Protein AF-A0A953LMS1-F1 (afdb_monomer_lite)

Structure (mmCIF, N/CA/C/O backbone):
data_AF-A0A953LMS1-F1
#
_entry.id   AF-A0A953LMS1-F1
#
loop_
_atom_site.group_PDB
_atom_site.id
_atom_site.type_symbol
_atom_site.label_atom_id
_atom_site.label_alt_id
_atom_site.label_comp_id
_atom_site.label_asym_id
_atom_site.label_entity_id
_atom_site.label_seq_id
_atom_site.pdbx_PDB_ins_code
_atom_site.Cartn_x
_atom_site.Cartn_y
_atom_site.Cartn_z
_atom_site.occupancy
_atom_site.B_iso_or_equiv
_atom_site.auth_seq_id
_atom_site.auth_comp_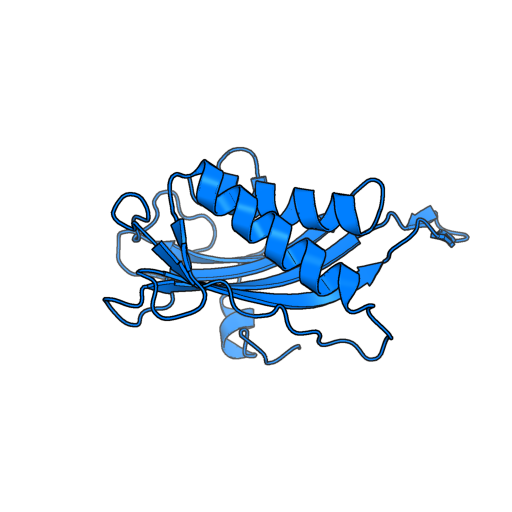id
_atom_site.auth_asym_id
_atom_site.auth_atom_id
_atom_site.pdbx_PDB_model_num
ATOM 1 N N . VAL A 1 1 ? 11.467 -15.096 -1.287 1.00 46.62 1 VAL A N 1
ATOM 2 C CA . VAL A 1 1 ? 10.717 -14.417 -0.213 1.00 46.62 1 VAL A CA 1
ATOM 3 C C . VAL A 1 1 ? 11.455 -13.151 0.186 1.00 46.62 1 VAL A C 1
ATOM 5 O O . VAL A 1 1 ? 12.617 -13.226 0.581 1.00 46.62 1 VAL A O 1
ATOM 8 N N . VAL A 1 2 ? 10.820 -12.003 -0.038 1.00 51.72 2 VAL A N 1
ATOM 9 C CA . VAL A 1 2 ? 11.337 -10.661 0.261 1.00 51.72 2 VAL A CA 1
ATOM 10 C C . VAL A 1 2 ? 10.950 -10.321 1.696 1.00 51.72 2 VAL A C 1
ATOM 12 O O . VAL A 1 2 ? 9.773 -10.344 2.010 1.00 51.72 2 VAL A O 1
ATOM 15 N N . LYS A 1 3 ? 11.929 -10.061 2.572 1.00 54.28 3 LYS A N 1
ATOM 16 C CA . LYS A 1 3 ? 11.720 -9.849 4.019 1.00 54.28 3 LYS A CA 1
ATOM 17 C C . LYS A 1 3 ? 11.787 -8.369 4.399 1.00 54.28 3 LYS A C 1
ATOM 19 O O . LYS A 1 3 ? 12.619 -7.996 5.225 1.00 54.28 3 LYS A O 1
ATOM 24 N N . VAL A 1 4 ? 11.001 -7.508 3.744 1.00 67.38 4 VAL A N 1
ATOM 25 C CA . VAL A 1 4 ? 10.946 -6.082 4.132 1.00 67.38 4 VAL A CA 1
ATOM 26 C C . VAL A 1 4 ? 9.754 -5.800 5.036 1.00 67.38 4 VAL A C 1
ATOM 28 O O . VAL A 1 4 ? 9.951 -5.320 6.152 1.00 67.38 4 VAL A O 1
ATOM 31 N N . PHE A 1 5 ? 8.544 -6.150 4.597 1.00 70.69 5 PHE A N 1
ATOM 32 C CA . PHE A 1 5 ? 7.369 -6.176 5.473 1.00 70.69 5 PHE A CA 1
ATOM 33 C C . PHE A 1 5 ? 6.894 -7.596 5.721 1.00 70.69 5 PHE A C 1
ATOM 35 O O . PHE A 1 5 ? 6.659 -7.950 6.871 1.00 70.69 5 PHE A O 1
ATOM 42 N N . LEU A 1 6 ? 6.791 -8.391 4.656 1.00 74.75 6 LEU A N 1
ATOM 43 C CA . LEU A 1 6 ? 6.300 -9.756 4.729 1.00 74.75 6 LEU A CA 1
ATOM 44 C C . LEU A 1 6 ? 7.424 -10.705 5.154 1.00 74.75 6 LEU A C 1
ATOM 46 O O . LEU A 1 6 ? 8.432 -10.870 4.469 1.00 74.75 6 LEU A O 1
ATOM 50 N N . MET A 1 7 ? 7.261 -11.349 6.300 1.00 79.19 7 MET A N 1
ATOM 51 C CA . MET A 1 7 ? 8.086 -12.479 6.716 1.00 79.19 7 MET A CA 1
ATOM 52 C C . MET A 1 7 ? 7.463 -13.784 6.219 1.00 79.19 7 MET A C 1
ATOM 54 O O . MET A 1 7 ? 6.307 -13.811 5.809 1.00 79.19 7 MET A O 1
ATOM 58 N N . ASP A 1 8 ? 8.207 -14.893 6.275 1.00 80.19 8 ASP A N 1
ATOM 59 C CA . ASP A 1 8 ? 7.703 -16.209 5.838 1.00 80.19 8 ASP A CA 1
ATOM 60 C C . ASP A 1 8 ? 6.361 -16.563 6.529 1.00 80.19 8 ASP A C 1
ATOM 62 O O . ASP A 1 8 ? 5.462 -17.138 5.920 1.00 80.19 8 ASP A O 1
ATOM 66 N N . GLU A 1 9 ? 6.196 -16.148 7.788 1.00 80.75 9 GLU A N 1
ATOM 67 C CA . GLU A 1 9 ? 4.957 -16.302 8.561 1.00 80.75 9 GLU A CA 1
ATOM 68 C C . GLU A 1 9 ? 3.813 -15.388 8.108 1.00 80.75 9 GLU A C 1
ATOM 70 O O . GLU A 1 9 ? 2.652 -15.725 8.333 1.00 80.75 9 GLU A O 1
ATOM 75 N N . ASP A 1 10 ? 4.121 -14.232 7.520 1.00 80.06 10 ASP A N 1
ATOM 76 C CA . ASP A 1 10 ? 3.117 -13.327 6.962 1.00 80.06 10 ASP A CA 1
ATOM 77 C C . ASP A 1 10 ? 2.638 -13.867 5.620 1.00 80.06 10 ASP A C 1
ATOM 79 O O . ASP A 1 10 ? 1.436 -13.965 5.421 1.00 80.06 10 ASP A O 1
ATOM 83 N N . TYR A 1 11 ? 3.548 -14.348 4.762 1.00 79.81 11 TYR A N 1
ATOM 84 C CA . TYR A 1 11 ? 3.189 -15.038 3.515 1.00 79.81 11 TYR A CA 1
ATOM 85 C C . TYR A 1 11 ? 2.285 -16.246 3.748 1.00 79.81 11 TYR A C 1
ATOM 87 O O . TYR A 1 11 ? 1.348 -16.457 2.991 1.00 79.81 11 TYR A O 1
ATOM 95 N N . ALA A 1 12 ? 2.508 -17.004 4.825 1.00 81.38 12 ALA A N 1
ATOM 96 C CA . ALA A 1 12 ? 1.633 -18.116 5.195 1.00 81.38 12 ALA A CA 1
ATOM 97 C C . ALA A 1 12 ? 0.202 -17.682 5.576 1.00 81.38 12 ALA A C 1
ATOM 99 O O . ALA A 1 12 ? -0.688 -18.526 5.681 1.00 81.38 12 ALA A O 1
ATOM 100 N N . LYS A 1 13 ? -0.006 -16.388 5.838 1.00 78.69 13 LYS A N 1
ATOM 101 C CA . LYS A 1 13 ? -1.293 -15.784 6.200 1.00 78.69 13 LYS A CA 1
ATOM 102 C C . LYS A 1 13 ? -1.851 -14.881 5.103 1.00 78.69 13 LYS A C 1
ATOM 104 O O . LYS A 1 13 ? -2.978 -14.426 5.278 1.00 78.69 13 LYS A O 1
ATOM 109 N N . MET A 1 14 ? -1.081 -14.588 4.052 1.00 84.19 14 MET A N 1
ATOM 110 C CA . MET A 1 14 ? -1.562 -13.841 2.893 1.00 84.19 14 MET A CA 1
ATOM 111 C C . MET A 1 14 ? -2.599 -14.678 2.162 1.00 84.19 14 MET A C 1
ATOM 113 O O . MET A 1 14 ? -2.562 -15.910 2.187 1.00 84.19 14 MET A O 1
ATOM 117 N N . ILE A 1 15 ? -3.542 -13.986 1.548 1.00 82.50 15 ILE A N 1
ATOM 118 C CA . ILE A 1 15 ? -4.576 -14.597 0.739 1.00 82.50 15 ILE A CA 1
ATOM 119 C C . ILE A 1 15 ? -4.410 -14.094 -0.679 1.00 82.50 15 ILE A C 1
ATOM 121 O O . ILE A 1 15 ? -4.158 -12.906 -0.869 1.00 82.50 15 ILE A O 1
ATOM 125 N N . ASP A 1 16 ? -4.535 -15.024 -1.613 1.00 82.50 16 ASP A N 1
ATOM 126 C CA . ASP A 1 16 ? -4.462 -14.807 -3.051 1.00 82.50 16 ASP A CA 1
ATOM 127 C C . ASP A 1 16 ? -5.808 -14.270 -3.570 1.00 82.50 16 ASP A C 1
ATOM 129 O O . ASP A 1 16 ? -6.855 -14.622 -3.019 1.00 82.50 16 ASP A O 1
ATOM 133 N N . ASP A 1 17 ? -5.777 -13.457 -4.626 1.00 76.75 17 ASP A N 1
ATOM 134 C CA . ASP A 1 17 ? -6.951 -12.954 -5.359 1.00 76.75 17 ASP A CA 1
ATOM 135 C C . ASP A 1 17 ? -7.982 -12.237 -4.457 1.00 76.75 17 ASP A C 1
ATOM 137 O O . ASP A 1 17 ? -9.151 -12.619 -4.354 1.00 76.75 17 ASP A O 1
ATOM 141 N N . VAL A 1 18 ? -7.550 -11.186 -3.753 1.00 81.69 18 VAL A N 1
ATOM 142 C CA . VAL A 1 18 ? -8.408 -10.442 -2.818 1.00 81.69 18 VAL A CA 1
ATOM 143 C C . VAL A 1 18 ? -9.175 -9.339 -3.544 1.00 81.69 18 VAL A C 1
ATOM 145 O O . VAL A 1 18 ? -8.593 -8.333 -3.939 1.00 81.69 18 VAL A O 1
ATOM 148 N N . GLU A 1 19 ? -10.499 -9.486 -3.626 1.00 83.00 19 GLU A N 1
ATOM 149 C CA . GLU A 1 19 ? -11.388 -8.524 -4.290 1.00 83.00 19 GLU A CA 1
ATOM 150 C C . GLU A 1 19 ? -12.090 -7.572 -3.302 1.00 83.00 19 GLU A C 1
ATOM 152 O O . GLU A 1 19 ? -12.675 -7.989 -2.291 1.00 83.00 19 GLU A O 1
ATOM 157 N N . ARG A 1 20 ? -12.100 -6.271 -3.624 1.00 82.75 20 ARG A N 1
ATOM 158 C CA . ARG A 1 20 ? -12.989 -5.269 -3.010 1.00 82.75 20 ARG A CA 1
ATOM 159 C C . ARG A 1 20 ? -13.137 -4.027 -3.890 1.00 82.75 20 ARG A C 1
ATOM 161 O O . ARG A 1 20 ? -12.149 -3.515 -4.393 1.00 82.75 20 ARG A O 1
ATOM 168 N N . ASN A 1 21 ? -14.348 -3.461 -3.966 1.00 84.06 21 ASN A N 1
ATOM 169 C CA . ASN A 1 21 ? -14.639 -2.214 -4.701 1.00 84.06 21 ASN A CA 1
ATOM 170 C C . ASN A 1 21 ? -14.130 -2.245 -6.160 1.00 84.06 21 ASN A C 1
ATOM 172 O O . ASN A 1 21 ? -13.544 -1.275 -6.655 1.00 84.06 21 ASN A O 1
ATOM 176 N N . ASP A 1 22 ? -14.343 -3.382 -6.832 1.00 84.31 22 ASP A N 1
ATOM 177 C CA . ASP A 1 22 ? -13.896 -3.659 -8.203 1.00 84.31 22 ASP A CA 1
ATOM 178 C C . ASP A 1 22 ? -12.364 -3.556 -8.382 1.00 84.31 22 ASP A C 1
ATOM 180 O O . ASP A 1 22 ? -11.874 -3.165 -9.447 1.00 84.31 22 ASP A O 1
ATOM 184 N N . VAL A 1 23 ? -11.609 -3.818 -7.311 1.00 85.12 23 VAL A N 1
ATOM 185 C CA . VAL A 1 23 ? -10.152 -3.967 -7.313 1.00 85.12 23 VAL A CA 1
ATOM 186 C C . VAL A 1 23 ? -9.819 -5.383 -6.890 1.00 85.12 23 VAL A C 1
ATOM 188 O O . VAL A 1 23 ? -10.228 -5.805 -5.806 1.00 85.12 23 VAL A O 1
ATOM 191 N N . ASP A 1 24 ? -9.018 -6.045 -7.714 1.00 84.56 24 ASP A N 1
ATOM 192 C CA . ASP A 1 24 ? -8.391 -7.323 -7.409 1.00 84.56 24 ASP A CA 1
ATOM 193 C C . ASP A 1 24 ? -6.943 -7.053 -6.999 1.00 84.56 24 ASP A C 1
ATOM 195 O O . ASP A 1 24 ? -6.210 -6.371 -7.718 1.00 84.56 24 ASP A O 1
ATOM 199 N N . LEU A 1 25 ? -6.552 -7.539 -5.823 1.00 85.25 25 LEU A N 1
ATOM 200 C CA . LEU A 1 25 ? -5.170 -7.524 -5.351 1.00 85.25 25 LEU A CA 1
ATOM 201 C C . LEU A 1 25 ? -4.607 -8.941 -5.417 1.00 85.25 25 LEU A C 1
ATOM 203 O O . LEU A 1 25 ? -5.249 -9.862 -4.906 1.00 85.25 25 LEU A O 1
ATOM 207 N N . ASP A 1 26 ? -3.392 -9.097 -5.947 1.00 84.75 26 ASP A N 1
ATOM 208 C CA . ASP A 1 26 ? -2.759 -10.421 -6.060 1.00 84.75 26 ASP A CA 1
ATOM 209 C C . ASP A 1 26 ? -2.661 -11.110 -4.698 1.00 84.75 26 ASP A C 1
ATOM 211 O O . ASP A 1 26 ? -3.071 -12.258 -4.545 1.00 84.75 26 ASP A O 1
ATOM 215 N N . TRP A 1 27 ? -2.143 -10.398 -3.689 1.00 87.62 27 TRP A N 1
ATOM 216 C CA . TRP A 1 27 ? -2.070 -10.889 -2.321 1.00 87.62 27 TRP A CA 1
ATOM 217 C C . TRP A 1 27 ? -2.358 -9.803 -1.295 1.00 87.62 27 TRP A C 1
ATOM 219 O O . TRP A 1 27 ? -1.703 -8.755 -1.264 1.00 87.62 27 TRP A O 1
ATOM 229 N N . ALA A 1 28 ? -3.229 -10.102 -0.331 1.00 88.50 28 ALA A N 1
ATOM 230 C CA . ALA A 1 28 ? -3.419 -9.235 0.827 1.00 88.50 28 ALA A CA 1
ATOM 231 C C . ALA A 1 28 ? -3.610 -9.998 2.141 1.00 88.50 28 ALA A C 1
ATOM 233 O O . ALA A 1 28 ? -4.122 -11.116 2.205 1.00 88.50 28 ALA A O 1
ATOM 234 N N . TRP A 1 29 ? -3.232 -9.332 3.228 1.00 89.25 29 TRP A N 1
ATOM 235 C CA . TRP A 1 29 ? -3.691 -9.625 4.574 1.00 89.25 29 TRP A CA 1
ATOM 236 C C . TRP A 1 29 ? -4.313 -8.362 5.173 1.00 89.25 29 TRP A C 1
ATOM 238 O O . TRP A 1 29 ? -3.723 -7.280 5.158 1.00 89.25 29 TRP A O 1
ATOM 248 N N . VAL A 1 30 ? -5.509 -8.511 5.742 1.00 88.75 30 VAL A N 1
ATOM 249 C CA . VAL A 1 30 ? -6.334 -7.391 6.186 1.00 88.75 30 VAL A CA 1
ATOM 250 C C . VAL A 1 30 ? -6.940 -7.682 7.559 1.00 88.75 30 VAL A C 1
ATOM 252 O O . VAL A 1 30 ? -7.427 -8.789 7.822 1.00 88.75 30 VAL A O 1
ATOM 255 N N . LYS A 1 31 ? -6.931 -6.684 8.453 1.00 87.62 31 LYS A N 1
ATOM 256 C CA . LYS A 1 31 ? -7.615 -6.761 9.751 1.00 87.62 31 LYS A CA 1
ATOM 257 C C . LYS A 1 31 ? -9.133 -6.606 9.579 1.00 87.62 31 LYS A C 1
ATOM 259 O O . LYS A 1 31 ? -9.609 -5.597 9.061 1.00 87.62 31 LYS A O 1
ATOM 264 N N . THR A 1 32 ? -9.905 -7.579 10.063 1.00 84.62 32 THR A N 1
ATOM 265 C CA . THR A 1 32 ? -11.380 -7.588 10.029 1.00 84.62 32 THR A CA 1
ATOM 266 C C . THR A 1 32 ? -12.023 -7.017 11.288 1.00 84.62 32 THR A C 1
ATOM 268 O O . THR A 1 32 ? -11.374 -6.879 12.323 1.00 84.62 32 THR A O 1
ATOM 271 N N . ALA A 1 33 ? -13.324 -6.696 11.216 1.00 84.69 33 ALA A N 1
ATOM 272 C CA . ALA A 1 33 ? -14.099 -6.086 12.311 1.00 84.69 33 ALA A CA 1
ATOM 273 C C . ALA A 1 33 ? -14.113 -6.887 13.624 1.00 84.69 33 ALA A C 1
ATOM 275 O O . ALA A 1 33 ? -14.286 -6.315 14.695 1.00 84.69 33 ALA A O 1
ATOM 276 N N . ASP A 1 34 ? -13.897 -8.199 13.562 1.00 84.69 34 ASP A N 1
ATOM 277 C CA . ASP A 1 34 ? -13.731 -9.073 14.730 1.00 84.69 34 ASP A CA 1
ATOM 278 C C . ASP A 1 34 ? -12.289 -9.086 15.285 1.00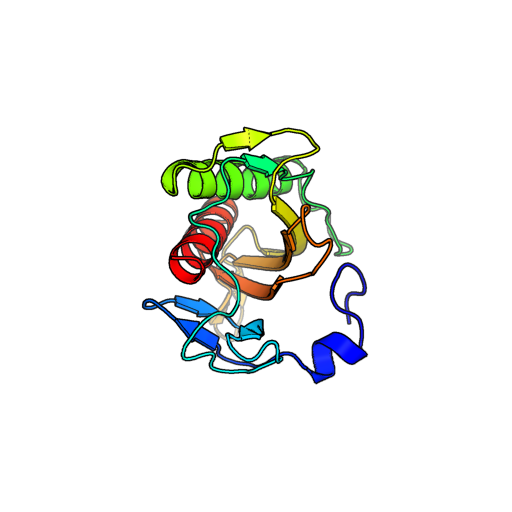 84.69 34 ASP A C 1
ATOM 280 O O . ASP A 1 34 ? -11.967 -9.892 16.158 1.00 84.69 34 ASP A O 1
ATOM 284 N N . GLY A 1 35 ? -11.418 -8.214 14.769 1.00 82.31 35 GLY A N 1
ATOM 285 C CA . GLY A 1 35 ? -10.009 -8.094 15.129 1.00 82.31 35 GLY A CA 1
ATOM 286 C C . GLY A 1 35 ? -9.108 -9.182 14.543 1.00 82.31 35 GLY A C 1
ATOM 287 O O . GLY A 1 35 ? -7.954 -9.279 14.956 1.00 82.31 35 GLY A O 1
ATOM 288 N N . LYS A 1 36 ? -9.610 -10.015 13.624 1.00 81.56 36 LYS A N 1
ATOM 289 C CA . LYS A 1 36 ? -8.876 -11.165 13.074 1.00 81.56 36 LYS A CA 1
ATOM 290 C C . LYS A 1 36 ? -8.287 -10.889 11.690 1.00 81.56 36 LYS A C 1
ATOM 292 O O . LYS A 1 36 ? -8.504 -9.847 11.086 1.00 81.56 36 LYS A O 1
ATOM 297 N N . MET A 1 37 ? -7.491 -11.843 11.221 1.00 80.12 37 MET A N 1
ATOM 298 C CA . MET A 1 37 ? -6.865 -11.867 9.901 1.00 80.12 37 MET A CA 1
ATOM 299 C C . MET A 1 37 ? -7.722 -12.726 8.956 1.00 80.12 37 MET A C 1
ATOM 301 O O . MET A 1 37 ? -8.030 -13.864 9.323 1.00 80.12 37 MET A O 1
ATOM 305 N N . LYS A 1 38 ? -8.135 -12.213 7.784 1.00 73.75 38 LYS A N 1
ATOM 306 C CA . LYS A 1 38 ? -8.942 -12.966 6.796 1.00 73.75 38 LYS A CA 1
ATOM 307 C C . LYS A 1 38 ? -8.659 -12.584 5.339 1.00 73.75 38 LYS A C 1
ATOM 309 O O . LYS A 1 38 ? -8.271 -11.454 5.075 1.00 73.75 38 LYS A O 1
ATOM 314 N N . GLY A 1 39 ? -8.959 -13.543 4.455 1.00 67.38 39 GLY A N 1
ATOM 315 C CA . GLY A 1 39 ? -8.839 -13.487 2.991 1.00 67.38 39 GLY A CA 1
ATOM 316 C C . GLY A 1 39 ? -9.781 -12.578 2.264 1.00 67.38 39 GLY A C 1
ATOM 317 O O . GLY A 1 39 ? -9.348 -11.650 1.605 1.00 67.38 39 GLY A O 1
ATOM 318 N N . GLU A 1 40 ? -11.069 -12.801 2.458 1.00 73.75 40 GLU A N 1
ATOM 319 C CA . GLU A 1 40 ? -12.102 -11.975 1.849 1.00 73.75 40 GLU A CA 1
ATOM 320 C C . GLU A 1 40 ? -12.846 -11.254 2.974 1.00 73.75 40 GLU A C 1
ATOM 322 O O . GLU A 1 40 ? -13.864 -11.738 3.502 1.00 73.75 40 GLU A O 1
ATOM 327 N N . PRO A 1 41 ? -12.299 -10.134 3.470 1.00 72.62 41 PRO A N 1
ATOM 328 C CA . PRO A 1 41 ? -12.927 -9.405 4.548 1.00 72.62 41 PRO A CA 1
ATOM 329 C C . PRO A 1 41 ? -14.203 -8.729 4.035 1.00 72.62 41 PRO A C 1
ATOM 331 O O . PRO A 1 41 ? -14.167 -7.646 3.469 1.00 72.62 41 PRO A O 1
ATOM 334 N N . LYS A 1 42 ? -15.376 -9.296 4.349 1.00 70.12 42 LYS A N 1
ATOM 335 C CA . LYS A 1 42 ? -16.666 -8.611 4.100 1.00 70.12 42 LYS A CA 1
ATOM 336 C C . LYS A 1 42 ? -16.780 -7.255 4.809 1.00 70.12 42 LYS A C 1
ATOM 338 O O . LYS A 1 42 ? -17.638 -6.452 4.456 1.00 70.12 42 LYS A O 1
ATOM 343 N N . LYS A 1 43 ? -15.996 -7.048 5.876 1.00 77.12 43 LYS A N 1
ATOM 344 C CA . LYS A 1 43 ? -15.917 -5.809 6.661 1.00 77.12 43 LYS A CA 1
ATOM 345 C C . LYS A 1 43 ? -14.509 -5.633 7.223 1.00 77.12 43 LYS A C 1
ATOM 347 O O . LYS A 1 43 ? -14.028 -6.516 7.945 1.00 77.12 43 LYS A O 1
ATOM 352 N N . LEU A 1 44 ? -13.898 -4.480 6.961 1.00 84.12 44 LEU A N 1
ATOM 353 C CA . LEU A 1 44 ? -12.665 -4.076 7.629 1.00 84.12 44 LEU A CA 1
ATOM 354 C C . LEU A 1 44 ? -12.899 -3.838 9.118 1.00 84.12 44 LEU A C 1
ATOM 356 O O . LEU A 1 44 ? -13.973 -3.403 9.531 1.00 84.12 44 LEU A O 1
ATOM 360 N N . GLY A 1 45 ? -11.879 -4.119 9.923 1.00 86.69 45 GLY A N 1
ATOM 361 C CA . GLY A 1 45 ? -11.849 -3.747 11.339 1.00 86.69 45 GLY A CA 1
ATOM 362 C C . GLY A 1 45 ? -11.113 -2.462 11.630 1.00 86.69 45 GLY A C 1
ATOM 363 O O . GLY A 1 45 ? -10.954 -2.111 12.795 1.00 86.69 45 GLY A O 1
ATOM 364 N N . PHE A 1 46 ? -10.661 -1.788 10.583 1.00 87.75 46 PHE A N 1
ATOM 365 C CA . PHE A 1 46 ? -10.081 -0.470 10.663 1.00 87.75 46 PHE A CA 1
ATOM 366 C C . PHE A 1 46 ? -10.898 0.506 9.835 1.00 87.75 46 PHE A C 1
ATOM 368 O O . PHE A 1 46 ? -11.528 0.136 8.846 1.00 87.75 46 PHE A O 1
ATOM 375 N N . ASP A 1 47 ? -10.864 1.755 10.270 1.00 85.88 47 ASP A N 1
ATOM 376 C CA . ASP A 1 47 ? -11.542 2.865 9.630 1.00 85.88 47 ASP A CA 1
ATOM 377 C C . ASP A 1 47 ? -10.529 3.994 9.452 1.00 85.88 47 ASP A C 1
ATOM 379 O O . ASP A 1 47 ? -9.961 4.508 10.426 1.00 85.88 47 ASP A O 1
ATOM 383 N N . ILE A 1 48 ? -10.273 4.341 8.192 1.00 88.12 48 ILE A N 1
ATOM 384 C CA . ILE A 1 48 ? -9.365 5.429 7.836 1.00 88.12 48 ILE A CA 1
ATOM 385 C C . ILE A 1 48 ? -10.076 6.783 7.754 1.00 88.12 48 ILE A C 1
ATOM 387 O O . ILE A 1 48 ? -9.390 7.796 7.710 1.00 88.12 48 ILE A O 1
ATOM 391 N N . SER A 1 49 ? -11.414 6.842 7.800 1.00 84.94 49 SER A N 1
ATOM 392 C CA . SER A 1 49 ? -12.168 8.104 7.694 1.00 84.94 49 SER A CA 1
ATOM 393 C C . SER A 1 49 ? -11.867 9.083 8.836 1.00 84.94 49 SER A C 1
ATOM 395 O O . SER A 1 49 ? -12.000 10.296 8.686 1.00 84.94 49 SER A O 1
ATOM 397 N N . GLY A 1 50 ? -11.420 8.565 9.985 1.00 86.38 50 GLY A N 1
ATOM 398 C CA . GLY A 1 50 ? -10.965 9.366 11.119 1.00 86.38 50 GLY A CA 1
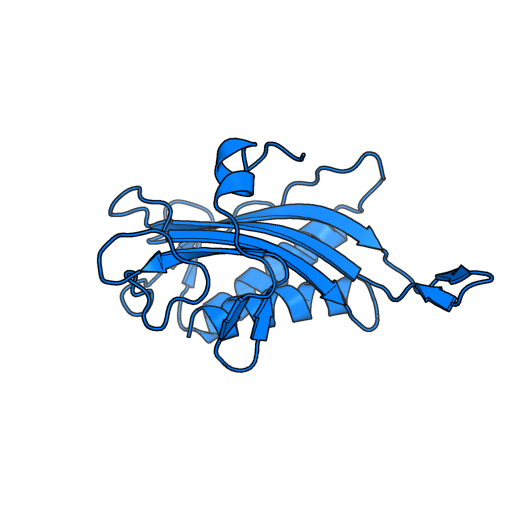ATOM 399 C C . GLY A 1 50 ? -9.497 9.807 11.052 1.00 86.38 50 GLY A C 1
ATOM 400 O O . GLY A 1 50 ? -9.052 10.507 11.963 1.00 86.38 50 GLY A O 1
ATOM 401 N N . ALA A 1 51 ? -8.727 9.373 10.051 1.00 92.44 51 ALA A N 1
ATOM 402 C CA . ALA A 1 51 ? -7.350 9.810 9.848 1.00 92.44 51 ALA A CA 1
ATOM 403 C C . ALA A 1 51 ? -7.330 11.128 9.068 1.00 92.44 51 ALA A C 1
ATOM 405 O O . ALA A 1 51 ? -7.988 11.266 8.044 1.00 92.44 51 ALA A O 1
ATOM 406 N N . LYS A 1 52 ? -6.559 12.103 9.550 1.00 95.19 52 LYS A N 1
ATOM 407 C CA . LYS A 1 52 ? -6.376 13.399 8.882 1.00 95.19 52 LYS A CA 1
ATOM 408 C C . LYS A 1 52 ? -5.068 13.462 8.119 1.00 95.19 52 LYS A C 1
ATOM 410 O O . LYS A 1 52 ? -4.940 14.261 7.200 1.00 95.19 52 LYS A O 1
ATOM 415 N N . SER A 1 53 ? -4.100 12.643 8.517 1.00 96.88 53 SER A N 1
ATOM 416 C CA . SER A 1 53 ? -2.764 12.654 7.947 1.00 96.88 53 SER A CA 1
ATOM 417 C C . SER A 1 53 ? -2.188 11.256 7.741 1.00 96.88 53 SER A C 1
ATOM 419 O O . SER A 1 53 ? -2.403 10.343 8.541 1.00 96.88 53 SER A O 1
ATOM 421 N N . VAL A 1 54 ? -1.396 11.103 6.685 1.00 96.94 54 VAL A N 1
ATOM 422 C CA . VAL A 1 54 ? -0.617 9.902 6.390 1.00 96.94 54 VAL A CA 1
ATOM 423 C C . VAL A 1 54 ? 0.836 10.278 6.130 1.00 96.94 54 VAL A C 1
ATOM 425 O O . VAL A 1 54 ? 1.142 11.187 5.358 1.00 96.94 54 VAL A O 1
ATOM 428 N N . ALA A 1 55 ? 1.754 9.579 6.787 1.00 96.56 55 ALA A N 1
ATOM 429 C CA . ALA A 1 55 ? 3.163 9.616 6.440 1.00 96.56 55 ALA A CA 1
ATOM 430 C C . ALA A 1 55 ? 3.439 8.586 5.341 1.00 96.56 55 ALA A C 1
ATOM 432 O O . ALA A 1 55 ? 3.160 7.400 5.524 1.00 96.56 55 ALA A O 1
ATOM 433 N N . ILE A 1 56 ? 4.018 9.037 4.226 1.00 94.56 56 ILE A N 1
ATOM 434 C CA . ILE A 1 56 ? 4.470 8.174 3.125 1.00 94.56 56 ILE A CA 1
ATOM 435 C C . ILE A 1 56 ? 5.985 8.371 2.971 1.00 94.56 56 ILE A C 1
ATOM 437 O O . ILE A 1 56 ? 6.426 9.340 2.332 1.00 94.56 56 ILE A O 1
ATOM 441 N N . PRO A 1 57 ? 6.804 7.518 3.617 1.00 92.56 57 PRO A N 1
ATOM 442 C CA . PRO A 1 57 ? 8.258 7.572 3.507 1.00 92.56 57 PRO A CA 1
ATOM 443 C C . PRO A 1 57 ? 8.751 7.296 2.081 1.00 92.56 57 PRO A C 1
ATOM 445 O O . PRO A 1 57 ? 7.979 6.962 1.184 1.00 92.56 57 PRO A O 1
ATOM 448 N N . GLU A 1 58 ? 10.059 7.425 1.866 1.00 90.94 58 GLU A N 1
ATOM 449 C CA . GLU A 1 58 ? 10.680 7.039 0.597 1.00 90.94 58 GLU A CA 1
ATOM 450 C C . GLU A 1 58 ? 10.418 5.564 0.270 1.00 90.94 58 GLU A C 1
ATOM 452 O O . GLU A 1 58 ? 10.638 4.678 1.105 1.00 90.94 58 GLU A O 1
ATOM 457 N N . VAL A 1 59 ? 9.975 5.309 -0.965 1.00 89.50 59 VAL A N 1
ATOM 458 C CA . VAL A 1 59 ? 9.765 3.954 -1.479 1.00 89.50 59 VAL A CA 1
ATOM 459 C C . VAL A 1 59 ? 11.127 3.302 -1.649 1.00 89.50 59 VAL A C 1
ATOM 461 O O . VAL A 1 59 ? 11.996 3.790 -2.374 1.00 89.50 59 VAL A O 1
ATOM 464 N N . LYS A 1 60 ? 11.329 2.185 -0.956 1.00 85.31 60 LYS A N 1
ATOM 465 C CA . LYS A 1 60 ? 12.578 1.425 -1.041 1.00 85.31 60 LYS A CA 1
ATOM 466 C C . LYS A 1 60 ? 12.526 0.491 -2.248 1.00 85.31 60 LYS A C 1
ATOM 468 O O . LYS A 1 60 ? 11.452 0.114 -2.704 1.00 85.31 60 LYS A O 1
ATOM 473 N N . LYS A 1 61 ? 13.689 0.068 -2.738 1.00 81.12 61 LYS A N 1
ATOM 474 C CA . LYS A 1 61 ? 13.805 -0.986 -3.758 1.00 81.12 61 LYS A CA 1
ATOM 475 C C . LYS A 1 61 ? 14.365 -2.266 -3.155 1.00 81.12 61 LYS A C 1
ATOM 477 O O . LYS A 1 61 ? 15.237 -2.194 -2.288 1.00 81.12 61 LYS A O 1
ATOM 482 N N . PHE A 1 62 ? 13.908 -3.412 -3.650 1.00 68.44 62 PHE A N 1
ATOM 483 C CA . PHE A 1 62 ? 14.429 -4.715 -3.238 1.00 68.44 62 PHE A CA 1
ATOM 484 C C . PHE A 1 62 ? 15.300 -5.406 -4.303 1.00 68.44 62 PHE A C 1
ATOM 486 O O . PHE A 1 62 ? 16.314 -6.010 -3.951 1.00 68.44 62 PHE A O 1
ATOM 493 N N . HIS A 1 63 ? 14.953 -5.338 -5.595 1.00 60.62 63 HIS A N 1
ATOM 494 C CA . HIS A 1 63 ? 15.617 -6.184 -6.596 1.00 60.62 63 HIS A CA 1
ATOM 495 C C . HIS A 1 63 ? 17.030 -5.742 -7.015 1.00 60.62 63 HIS A C 1
ATOM 497 O O . HIS A 1 63 ? 17.385 -4.565 -6.999 1.00 60.62 63 HIS A O 1
ATOM 503 N N . LYS A 1 64 ? 17.807 -6.731 -7.491 1.00 49.28 64 LYS A N 1
ATOM 504 C CA . LYS A 1 64 ? 19.185 -6.654 -8.028 1.00 49.28 64 LYS A CA 1
ATOM 505 C C . LYS A 1 64 ? 19.369 -5.758 -9.271 1.00 49.28 64 LYS A C 1
ATOM 507 O O . LYS A 1 64 ? 20.500 -5.601 -9.728 1.00 49.28 64 LYS A O 1
ATOM 512 N N . GLY A 1 65 ? 18.294 -5.211 -9.838 1.00 56.56 65 GLY A N 1
ATOM 513 C CA . GLY A 1 65 ? 18.328 -4.333 -11.010 1.00 56.56 65 GLY A CA 1
ATOM 514 C C . GLY A 1 65 ? 18.524 -2.858 -10.650 1.00 56.56 65 GLY A C 1
ATOM 515 O O . GLY A 1 65 ? 18.216 -2.412 -9.543 1.00 56.56 65 GLY A O 1
ATOM 516 N N . MET A 1 66 ? 19.018 -2.060 -11.600 1.00 62.25 66 MET A N 1
ATOM 517 C CA . MET A 1 66 ? 18.984 -0.602 -11.466 1.00 62.25 66 MET A CA 1
ATOM 518 C C . MET A 1 66 ? 17.550 -0.109 -11.685 1.00 62.25 66 MET A C 1
ATOM 520 O O . MET A 1 66 ? 17.178 0.237 -12.800 1.00 62.25 66 MET A O 1
ATOM 524 N N . VAL A 1 67 ? 16.745 -0.081 -10.620 1.00 75.19 67 VAL A N 1
ATOM 525 C CA . VAL A 1 67 ? 15.503 0.706 -10.605 1.00 75.19 67 VAL A CA 1
ATOM 526 C C . VAL A 1 67 ? 15.897 2.180 -10.480 1.00 75.19 67 VAL A C 1
ATOM 528 O O . VAL A 1 67 ? 16.598 2.520 -9.511 1.00 75.19 67 VAL A O 1
ATOM 531 N N . PRO A 1 68 ? 15.513 3.034 -11.443 1.00 78.06 68 PRO A N 1
ATOM 532 C CA . PRO A 1 68 ? 15.819 4.455 -11.388 1.00 78.06 68 PRO A CA 1
ATOM 533 C C . PRO A 1 68 ? 15.117 5.141 -10.208 1.00 78.06 68 PRO A C 1
ATOM 535 O O . PRO A 1 68 ? 14.010 4.760 -9.824 1.00 78.06 68 PRO A O 1
ATOM 538 N N . ALA A 1 69 ? 15.765 6.140 -9.606 1.00 83.69 69 ALA A N 1
ATOM 539 C CA . ALA A 1 69 ? 15.234 6.825 -8.424 1.00 83.69 69 ALA A CA 1
ATOM 540 C C . ALA A 1 69 ? 13.930 7.577 -8.732 1.00 83.69 69 ALA A C 1
ATOM 542 O O . ALA A 1 69 ? 13.050 7.662 -7.879 1.00 83.69 69 ALA A O 1
ATOM 543 N N . GLU A 1 70 ? 13.786 8.058 -9.966 1.00 83.50 70 GLU A N 1
ATOM 544 C CA . GLU A 1 70 ? 12.580 8.710 -10.464 1.00 83.50 70 GLU A CA 1
ATOM 545 C C . GLU A 1 70 ? 11.346 7.799 -10.422 1.00 83.50 70 GLU A C 1
ATOM 547 O O . GLU A 1 70 ? 10.259 8.285 -10.140 1.00 83.50 70 GLU A O 1
ATOM 552 N N . VAL A 1 71 ? 11.504 6.482 -10.595 1.00 82.75 71 VAL A N 1
ATOM 553 C CA . VAL A 1 71 ? 10.383 5.528 -10.519 1.00 82.75 71 VAL A CA 1
ATOM 554 C C . VAL A 1 71 ? 9.916 5.367 -9.073 1.00 82.75 71 VAL A C 1
ATOM 556 O O . VAL A 1 71 ? 8.721 5.358 -8.795 1.00 82.75 71 VAL A O 1
ATOM 559 N N . LEU A 1 72 ? 10.854 5.288 -8.125 1.00 88.38 72 LEU A N 1
ATOM 560 C CA . LEU A 1 72 ? 10.529 5.213 -6.696 1.00 88.38 72 LEU A CA 1
ATOM 561 C C . LEU A 1 72 ? 9.826 6.493 -6.221 1.00 88.38 72 LEU A C 1
ATOM 563 O O . LEU A 1 72 ? 8.877 6.426 -5.439 1.00 88.38 72 LEU A O 1
ATOM 567 N N . ALA A 1 73 ? 10.270 7.649 -6.723 1.00 89.88 73 ALA A N 1
ATOM 568 C CA . ALA A 1 73 ? 9.602 8.924 -6.493 1.00 89.88 73 ALA A CA 1
ATOM 569 C C . ALA A 1 73 ? 8.197 8.941 -7.114 1.00 89.88 73 ALA A C 1
ATOM 571 O O . ALA A 1 73 ? 7.252 9.286 -6.416 1.00 89.88 73 ALA A O 1
ATOM 572 N N . ALA A 1 74 ? 8.031 8.477 -8.357 1.00 87.50 74 ALA A N 1
ATOM 573 C CA . ALA A 1 74 ? 6.730 8.418 -9.025 1.00 87.50 74 ALA A CA 1
ATOM 574 C C . ALA A 1 74 ? 5.715 7.536 -8.278 1.00 87.50 74 ALA A C 1
ATOM 576 O O . ALA A 1 74 ? 4.559 7.931 -8.123 1.00 87.50 74 ALA A O 1
ATOM 577 N N . VAL A 1 75 ? 6.139 6.382 -7.743 1.00 89.88 75 VAL A N 1
ATOM 578 C CA . VAL A 1 75 ? 5.291 5.537 -6.878 1.00 89.88 75 VAL A CA 1
ATOM 579 C C . VAL A 1 75 ? 4.867 6.304 -5.625 1.00 89.88 75 VAL A C 1
ATOM 581 O O . VAL A 1 75 ? 3.685 6.341 -5.284 1.00 89.88 75 VAL A O 1
ATOM 584 N N . ARG A 1 76 ? 5.819 6.949 -4.942 1.00 93.12 76 ARG A N 1
ATOM 585 C CA . ARG A 1 76 ? 5.533 7.734 -3.734 1.00 93.12 76 ARG A CA 1
ATOM 586 C C . ARG A 1 76 ? 4.579 8.894 -4.011 1.00 93.12 76 ARG A C 1
ATOM 588 O O . ARG A 1 76 ? 3.678 9.145 -3.210 1.00 93.12 76 ARG A O 1
ATOM 595 N N . ASP A 1 77 ? 4.797 9.605 -5.106 1.00 92.81 77 ASP A N 1
ATOM 596 C CA . ASP A 1 77 ? 4.009 10.768 -5.497 1.00 92.81 77 ASP A CA 1
ATOM 597 C C . ASP A 1 77 ? 2.591 10.347 -5.893 1.00 92.81 77 ASP A C 1
ATOM 599 O O . ASP A 1 77 ? 1.634 10.979 -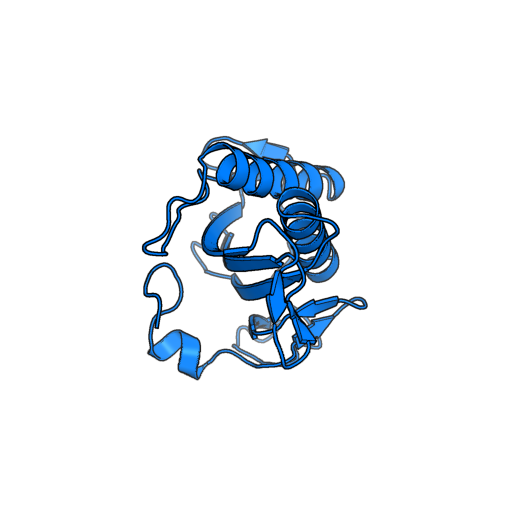5.449 1.00 92.81 77 ASP A O 1
ATOM 603 N N . SER A 1 78 ? 2.447 9.226 -6.609 1.00 92.25 78 SER A N 1
ATOM 604 C CA . SER A 1 78 ? 1.145 8.638 -6.954 1.00 92.25 78 SER A CA 1
ATOM 605 C C . SER A 1 78 ? 0.361 8.244 -5.702 1.00 92.25 78 SER A C 1
ATOM 607 O O . SER A 1 78 ? -0.781 8.663 -5.538 1.00 92.25 78 SER A O 1
ATOM 609 N N . LEU A 1 79 ? 0.992 7.542 -4.751 1.00 93.12 79 LEU A N 1
ATOM 610 C CA . LEU A 1 79 ? 0.374 7.231 -3.455 1.00 93.12 79 LEU A CA 1
ATOM 611 C C . LEU A 1 79 ? -0.014 8.507 -2.697 1.00 93.12 79 LEU A C 1
ATOM 613 O O . LEU A 1 79 ? -1.100 8.601 -2.131 1.00 93.12 79 LEU A O 1
ATOM 617 N N . SER A 1 80 ? 0.859 9.515 -2.707 1.00 94.19 80 SER A N 1
ATOM 618 C CA . SER A 1 80 ? 0.612 10.792 -2.034 1.00 94.19 80 SER A CA 1
ATOM 619 C C . SER A 1 80 ? -0.580 11.539 -2.624 1.00 94.19 80 SER A C 1
ATOM 621 O O . SER A 1 80 ? -1.380 12.109 -1.883 1.00 94.19 80 SER A O 1
ATOM 623 N N . GLN A 1 81 ? -0.707 11.558 -3.948 1.00 92.06 81 GLN A N 1
ATOM 624 C CA . GLN A 1 81 ? -1.862 12.140 -4.616 1.00 92.06 81 GLN A CA 1
ATOM 625 C C . GLN A 1 81 ? -3.137 11.369 -4.263 1.00 92.06 81 GLN A C 1
ATOM 627 O O . GLN A 1 81 ? -4.122 11.981 -3.859 1.00 92.06 81 GLN A O 1
ATOM 632 N N . ALA A 1 82 ? -3.088 10.043 -4.326 1.00 90.94 82 ALA A N 1
ATOM 633 C CA . ALA A 1 82 ? -4.250 9.198 -4.111 1.00 90.94 82 ALA A CA 1
ATOM 634 C C . ALA A 1 82 ? -4.792 9.321 -2.662 1.00 90.94 82 ALA A C 1
ATOM 636 O O . ALA A 1 82 ? -5.995 9.454 -2.444 1.00 90.94 82 ALA A O 1
ATOM 637 N N . PHE A 1 83 ? -3.922 9.418 -1.646 1.00 93.06 83 PHE A N 1
ATOM 638 C CA . PHE A 1 83 ? -4.359 9.712 -0.270 1.00 93.06 83 PHE A CA 1
ATOM 639 C C . PHE A 1 83 ? -4.971 11.115 -0.106 1.00 93.06 83 PHE A C 1
ATOM 641 O O . PHE A 1 83 ? -5.921 11.281 0.662 1.00 93.06 83 PHE A O 1
ATOM 648 N N . LYS A 1 84 ? -4.487 12.123 -0.844 1.00 92.38 84 LYS A N 1
ATOM 649 C CA . LYS A 1 84 ? -5.110 13.460 -0.842 1.00 92.38 84 LYS A CA 1
ATOM 650 C C . LYS A 1 84 ? -6.507 13.439 -1.451 1.00 92.38 84 LYS A C 1
ATOM 652 O O . LYS A 1 84 ? -7.366 14.183 -0.987 1.00 92.38 84 LYS A O 1
ATOM 657 N N . GLU A 1 85 ? -6.748 12.591 -2.447 1.00 91.19 85 GLU A N 1
ATOM 658 C CA . GLU A 1 85 ? -8.076 12.396 -3.045 1.00 91.19 85 GLU A CA 1
ATOM 659 C C . GLU A 1 85 ? -9.070 11.759 -2.055 1.00 91.19 85 GLU A C 1
ATOM 661 O O . GLU A 1 85 ? -10.262 12.054 -2.115 1.00 91.19 85 GLU A O 1
ATOM 666 N N . LEU A 1 86 ? -8.584 11.006 -1.057 1.00 89.44 86 LEU A N 1
ATOM 667 C CA . LEU A 1 86 ? -9.373 10.578 0.111 1.00 89.44 86 LEU A CA 1
ATOM 668 C C . LEU A 1 86 ? -9.598 11.675 1.165 1.00 89.44 86 LEU A C 1
ATOM 670 O O . LEU A 1 86 ? -10.241 11.426 2.184 1.00 89.44 86 LEU A O 1
ATOM 674 N N . GLY A 1 87 ? -9.057 12.878 0.965 1.00 92.25 87 GLY A N 1
ATOM 675 C CA . GLY A 1 87 ? -9.090 13.952 1.957 1.00 92.25 87 GLY A CA 1
ATOM 676 C C . GLY A 1 87 ? -8.093 13.772 3.108 1.00 92.25 87 GLY A C 1
ATOM 677 O O . GLY A 1 87 ? -8.248 14.422 4.141 1.00 92.25 87 GLY A O 1
ATOM 678 N N . ILE A 1 88 ? -7.078 12.913 2.947 1.00 94.56 88 ILE A N 1
ATOM 679 C CA . ILE A 1 88 ? -6.028 12.671 3.945 1.00 94.56 88 ILE A CA 1
ATOM 680 C C . ILE A 1 88 ? -4.764 13.440 3.542 1.00 94.56 88 ILE A C 1
ATOM 682 O O . ILE A 1 88 ? -4.210 13.254 2.458 1.00 94.56 88 ILE A O 1
ATOM 686 N N . GLU A 1 89 ? -4.270 14.311 4.422 1.00 95.25 89 GLU A N 1
ATOM 687 C CA . GLU A 1 89 ? -3.067 15.099 4.158 1.00 95.25 89 GLU A CA 1
ATOM 688 C C . GLU A 1 89 ? -1.799 14.239 4.205 1.00 95.25 89 GLU A C 1
ATOM 690 O O . GLU A 1 89 ? -1.586 13.432 5.108 1.00 95.25 89 GLU A O 1
ATOM 695 N N . THR A 1 90 ? -0.890 14.448 3.259 1.00 94.88 90 THR A N 1
ATOM 696 C CA . THR A 1 90 ? 0.399 13.748 3.242 1.00 94.88 90 THR A CA 1
ATOM 697 C C . THR A 1 90 ? 1.444 14.535 4.016 1.00 94.88 90 THR A C 1
ATOM 699 O O . THR A 1 90 ? 1.747 15.676 3.658 1.00 94.88 90 THR A O 1
ATOM 702 N N . VAL A 1 91 ? 2.052 13.912 5.022 1.00 94.88 91 VAL A N 1
ATOM 703 C CA . VAL A 1 91 ? 3.112 14.508 5.844 1.00 94.88 91 VAL A CA 1
ATOM 704 C C . VAL A 1 91 ? 4.428 13.747 5.686 1.00 94.88 91 VAL A C 1
ATOM 706 O O . VAL A 1 91 ? 4.454 12.582 5.294 1.00 94.88 91 VAL A O 1
ATOM 709 N N . ALA A 1 92 ? 5.549 14.403 5.988 1.00 86.50 92 ALA A N 1
ATOM 710 C CA . ALA A 1 92 ? 6.865 13.770 5.888 1.00 86.50 92 ALA A CA 1
ATOM 711 C C . ALA A 1 92 ? 7.067 12.676 6.953 1.00 86.50 92 ALA A C 1
ATOM 713 O O . ALA A 1 92 ? 7.618 11.618 6.658 1.00 86.50 92 ALA A O 1
ATOM 714 N N . THR A 1 93 ? 6.619 12.924 8.186 1.00 89.19 93 THR A N 1
ATOM 715 C CA . THR A 1 93 ? 6.718 12.001 9.324 1.00 89.19 93 THR A CA 1
ATOM 716 C C . THR A 1 93 ? 5.562 12.230 10.300 1.00 89.19 93 THR A C 1
ATOM 718 O O . THR A 1 93 ? 4.965 13.303 10.318 1.00 89.19 93 THR A O 1
ATOM 721 N N . GLY A 1 94 ? 5.254 11.223 11.126 1.00 88.38 94 GLY A N 1
ATOM 722 C CA . GLY A 1 94 ? 4.370 11.388 12.287 1.00 88.38 94 GLY A CA 1
ATOM 723 C C . GLY A 1 94 ? 2.885 11.622 11.985 1.00 88.38 94 GLY A C 1
ATOM 724 O O . GLY A 1 94 ? 2.210 12.212 12.822 1.00 88.38 94 GLY A O 1
ATOM 725 N N . GLY A 1 95 ? 2.380 11.186 10.825 1.00 93.75 95 GLY A N 1
ATOM 726 C CA . GLY A 1 95 ? 0.944 11.235 10.515 1.00 93.75 95 GLY A CA 1
ATOM 727 C C . GLY A 1 95 ? 0.106 10.300 11.397 1.00 93.75 95 GLY A C 1
ATOM 728 O O . GLY A 1 95 ? 0.652 9.489 12.143 1.00 93.75 95 GLY A O 1
ATOM 729 N N . ASP A 1 96 ? -1.221 10.363 11.289 1.00 96.06 96 ASP A N 1
ATOM 730 C CA . ASP A 1 96 ? -2.126 9.412 11.960 1.00 96.06 96 ASP A CA 1
ATOM 731 C C . ASP A 1 96 ? -1.892 7.983 11.455 1.00 96.06 96 ASP A C 1
ATOM 733 O O . ASP A 1 96 ? -1.918 7.016 12.220 1.00 96.06 96 ASP A O 1
ATOM 737 N N . LEU A 1 97 ? -1.608 7.875 10.158 1.00 96.62 97 LEU A N 1
ATOM 738 C CA . LEU A 1 97 ? -1.264 6.644 9.464 1.00 96.62 97 LEU A CA 1
ATOM 739 C C . LEU A 1 97 ? 0.187 6.689 8.975 1.00 96.62 97 LEU A C 1
ATOM 741 O O . LEU A 1 97 ? 0.731 7.758 8.690 1.00 96.62 97 LEU A O 1
ATOM 745 N N . THR A 1 98 ? 0.799 5.519 8.813 1.00 96.00 98 THR A N 1
ATOM 746 C CA . THR A 1 98 ? 2.001 5.361 7.983 1.00 96.00 98 THR A CA 1
ATOM 747 C C . THR A 1 98 ? 1.702 4.361 6.877 1.00 96.00 98 THR A C 1
ATOM 749 O O . THR A 1 98 ? 1.306 3.232 7.174 1.00 96.00 98 THR A O 1
ATOM 752 N N . PHE A 1 99 ? 1.910 4.767 5.625 1.00 95.12 99 PHE A N 1
ATOM 753 C CA . PHE A 1 99 ? 1.859 3.879 4.470 1.00 95.12 99 PHE A CA 1
ATOM 754 C C . PHE A 1 99 ? 3.273 3.696 3.923 1.00 95.12 99 PHE A C 1
ATOM 756 O O . PHE A 1 99 ? 3.870 4.624 3.378 1.00 95.12 99 PHE A O 1
ATOM 763 N N . GLU A 1 100 ? 3.836 2.509 4.112 1.00 93.25 100 GLU A N 1
ATOM 764 C CA . GLU A 1 100 ? 5.186 2.186 3.658 1.00 93.25 100 GLU A CA 1
ATOM 765 C C . GLU A 1 100 ? 5.111 1.248 2.458 1.00 93.25 100 GLU A C 1
ATOM 767 O O . GLU A 1 100 ? 4.339 0.294 2.477 1.00 93.25 100 GLU A O 1
ATOM 772 N N . ALA A 1 101 ? 5.931 1.493 1.437 1.00 92.12 101 ALA A N 1
ATOM 773 C CA . ALA A 1 101 ? 5.953 0.696 0.218 1.00 92.12 101 ALA A CA 1
ATOM 774 C C . ALA A 1 101 ? 7.385 0.348 -0.200 1.00 92.12 101 ALA A C 1
ATOM 776 O O . ALA A 1 101 ? 8.337 1.111 0.012 1.00 92.12 101 ALA A O 1
ATOM 777 N N . VAL A 1 102 ? 7.530 -0.829 -0.795 1.00 90.38 102 VAL A N 1
ATOM 778 C CA . VAL A 1 102 ? 8.774 -1.371 -1.331 1.00 90.38 102 VAL A CA 1
ATOM 779 C C . VAL A 1 102 ? 8.489 -1.890 -2.724 1.00 90.38 102 VAL A C 1
ATOM 781 O O . VAL A 1 102 ? 7.647 -2.762 -2.904 1.00 90.38 102 VAL A O 1
ATOM 784 N N . LEU A 1 103 ? 9.238 -1.396 -3.700 1.00 89.19 103 LEU A N 1
ATOM 785 C CA . LEU A 1 103 ? 9.203 -1.919 -5.054 1.00 89.19 103 LEU A CA 1
ATOM 786 C C . LEU A 1 103 ? 10.027 -3.215 -5.113 1.00 89.19 103 LEU A C 1
ATOM 788 O O . LEU A 1 103 ? 11.244 -3.222 -4.870 1.00 89.19 103 LEU A O 1
ATOM 792 N N . VAL A 1 104 ? 9.329 -4.314 -5.388 1.00 87.56 104 VAL A N 1
ATOM 793 C CA . VAL A 1 104 ? 9.837 -5.689 -5.400 1.00 87.56 104 VAL A CA 1
ATOM 794 C C . VAL A 1 104 ? 10.375 -6.069 -6.768 1.00 87.56 104 VAL A C 1
ATOM 796 O O . VAL A 1 104 ? 11.475 -6.623 -6.842 1.00 87.56 104 VAL A O 1
ATOM 799 N N . ASP A 1 105 ? 9.641 -5.720 -7.821 1.00 86.62 105 ASP A N 1
ATOM 800 C CA . ASP A 1 105 ? 10.034 -5.915 -9.211 1.00 86.62 105 ASP A CA 1
ATOM 801 C C . ASP A 1 105 ? 9.481 -4.787 -10.093 1.00 86.62 105 ASP A C 1
ATOM 803 O O . ASP A 1 105 ? 8.569 -4.048 -9.712 1.00 86.62 105 ASP A O 1
ATOM 807 N N . TYR A 1 106 ? 10.102 -4.592 -11.251 1.00 86.38 106 TYR A N 1
ATOM 808 C CA . TYR A 1 106 ? 9.770 -3.510 -12.159 1.00 86.38 106 TYR A CA 1
ATOM 809 C C . TYR A 1 106 ? 10.125 -3.838 -13.596 1.00 86.38 106 TYR A C 1
ATOM 811 O O . TYR A 1 106 ? 11.277 -4.132 -13.938 1.00 86.38 106 TYR A O 1
ATOM 819 N N . LYS A 1 107 ? 9.141 -3.623 -14.464 1.00 86.00 107 LYS A N 1
ATOM 820 C CA . LYS A 1 107 ? 9.304 -3.667 -15.903 1.00 86.00 107 LYS A CA 1
ATOM 821 C C . LYS A 1 107 ? 8.799 -2.369 -16.518 1.00 86.00 107 LYS A C 1
ATOM 823 O O . LYS A 1 107 ? 7.601 -2.121 -16.585 1.00 86.00 107 LYS A O 1
ATOM 828 N N . LYS A 1 108 ? 9.734 -1.544 -16.996 1.00 82.19 108 LYS A N 1
ATOM 829 C CA . LYS A 1 108 ? 9.424 -0.244 -17.612 1.00 82.19 108 LYS A CA 1
ATOM 830 C C . LYS A 1 108 ? 8.628 -0.371 -18.905 1.00 82.19 108 LYS A C 1
ATOM 832 O O . LYS A 1 108 ? 7.773 0.464 -19.186 1.00 82.19 108 LYS A O 1
ATOM 837 N N . ASP A 1 109 ? 9.003 -1.350 -19.718 1.00 83.00 109 ASP A N 1
ATOM 838 C CA . ASP A 1 109 ? 8.661 -1.437 -21.125 1.00 83.00 109 ASP A CA 1
ATOM 839 C C . ASP A 1 109 ? 8.133 -2.817 -21.508 1.00 83.00 109 ASP A C 1
ATOM 841 O O . ASP A 1 109 ? 8.533 -3.850 -20.964 1.00 83.00 109 ASP A O 1
ATOM 845 N N . GLY A 1 110 ? 7.247 -2.826 -22.502 1.00 80.88 110 GLY A N 1
ATOM 846 C CA . GLY A 1 110 ? 6.758 -4.066 -23.072 1.00 80.88 110 GLY A CA 1
ATOM 847 C C . GLY A 1 110 ? 7.902 -4.831 -23.736 1.00 80.88 110 GLY A C 1
ATOM 848 O O . GLY A 1 110 ? 8.627 -4.272 -24.556 1.00 80.88 110 GLY A O 1
ATOM 849 N N . THR A 1 111 ? 8.086 -6.107 -23.405 1.00 81.38 111 THR A N 1
ATOM 850 C CA . THR A 1 111 ? 9.093 -6.956 -24.064 1.00 81.38 111 THR A CA 1
ATOM 851 C C . THR A 1 111 ? 8.418 -8.087 -24.810 1.00 81.38 111 THR A C 1
ATOM 853 O O . THR A 1 111 ? 7.673 -8.873 -24.228 1.00 81.38 111 THR A O 1
ATOM 856 N N . PHE A 1 112 ? 8.703 -8.184 -26.107 1.00 80.94 112 PHE A N 1
ATOM 857 C CA . PHE A 1 112 ? 8.252 -9.305 -26.915 1.00 80.94 112 PHE A CA 1
ATOM 858 C C . PHE A 1 112 ? 9.113 -10.539 -26.634 1.00 80.94 112 PHE A C 1
ATOM 860 O O . PHE A 1 112 ? 10.342 -10.485 -26.701 1.00 80.94 112 PHE A O 1
ATOM 867 N N . THR A 1 113 ? 8.463 -11.660 -26.344 1.00 79.06 113 THR A N 1
ATOM 868 C CA . THR A 1 113 ? 9.085 -12.975 -26.180 1.00 79.06 113 THR A CA 1
ATOM 869 C C . THR A 1 113 ? 8.476 -13.955 -27.186 1.00 79.06 113 THR A C 1
ATOM 871 O O . THR A 1 113 ? 7.370 -13.717 -27.677 1.00 79.06 113 THR A O 1
ATOM 874 N N . PRO A 1 114 ? 9.128 -15.096 -27.473 1.00 80.88 114 PRO A N 1
ATOM 875 C CA . PRO A 1 114 ? 8.556 -16.128 -28.343 1.00 80.88 114 PRO A CA 1
ATOM 876 C C . PRO A 1 114 ? 7.191 -16.673 -27.885 1.00 80.88 114 PRO A C 1
ATOM 878 O O . PRO A 1 114 ? 6.499 -17.301 -28.680 1.00 80.88 114 PRO A O 1
ATOM 881 N N . PHE A 1 115 ? 6.810 -16.446 -26.623 1.00 80.25 115 PHE A N 1
ATOM 882 C CA . PHE A 1 115 ? 5.582 -16.956 -26.011 1.00 80.25 115 PHE A CA 1
ATOM 883 C C . PHE A 1 115 ? 4.564 -15.853 -25.672 1.00 80.25 115 PHE A C 1
ATOM 885 O O . PHE A 1 115 ? 3.529 -16.149 -25.084 1.00 80.25 115 PHE A O 1
ATOM 892 N N . GLY A 1 116 ? 4.830 -14.595 -26.047 1.00 79.44 116 GLY A N 1
ATOM 893 C CA . GLY A 1 116 ? 3.918 -13.470 -25.821 1.00 79.44 116 GLY A CA 1
ATOM 894 C C . GLY A 1 116 ? 4.622 -12.149 -25.511 1.00 79.44 116 GLY A C 1
ATOM 895 O O . GLY A 1 116 ? 5.850 -12.078 -25.432 1.00 79.44 116 GLY A O 1
ATOM 896 N N . THR A 1 117 ? 3.833 -11.093 -25.316 1.00 83.25 117 THR A N 1
ATOM 897 C CA . THR A 1 117 ? 4.323 -9.773 -24.897 1.00 83.25 117 THR A CA 1
ATOM 898 C C . THR A 1 117 ? 4.188 -9.639 -23.388 1.00 83.25 117 THR A C 1
ATOM 900 O O . THR A 1 117 ? 3.080 -9.684 -22.862 1.00 83.25 117 THR A O 1
ATOM 903 N N . ILE A 1 118 ? 5.307 -9.436 -22.697 1.00 83.56 118 ILE A N 1
ATOM 904 C CA . ILE A 1 118 ? 5.305 -9.045 -21.286 1.00 83.56 118 ILE A CA 1
ATOM 905 C C . ILE A 1 118 ? 4.953 -7.561 -21.244 1.00 83.56 118 ILE A C 1
ATOM 907 O O . ILE A 1 118 ? 5.682 -6.761 -21.830 1.00 83.56 118 ILE A O 1
ATOM 911 N N . GLN A 1 119 ? 3.841 -7.202 -20.607 1.00 87.19 119 GLN A N 1
ATOM 912 C CA . GLN A 1 119 ? 3.429 -5.808 -20.422 1.00 87.19 119 GLN A CA 1
ATOM 913 C C . GLN A 1 119 ? 4.286 -5.113 -19.348 1.00 87.19 119 GLN A C 1
ATOM 915 O O . GLN A 1 119 ? 4.824 -5.797 -18.477 1.00 87.19 119 GLN A O 1
ATOM 920 N N . PRO A 1 120 ? 4.418 -3.773 -19.380 1.00 88.75 120 PRO A N 1
ATOM 921 C CA . PRO A 1 120 ? 4.991 -3.019 -18.269 1.00 88.75 120 PRO A CA 1
ATOM 922 C C . PRO A 1 120 ? 4.268 -3.314 -16.952 1.00 88.75 120 PRO A C 1
ATOM 924 O O . PRO A 1 120 ? 3.047 -3.501 -16.948 1.00 88.75 120 PRO A O 1
ATOM 927 N N . PHE A 1 121 ? 5.014 -3.341 -15.850 1.00 90.44 121 PHE A N 1
ATOM 928 C CA . PHE A 1 121 ? 4.453 -3.545 -14.517 1.00 90.44 121 PHE A CA 1
ATOM 929 C C . PHE A 1 121 ? 5.336 -2.980 -13.402 1.00 90.44 121 PHE A C 1
ATOM 931 O O . PHE A 1 121 ? 6.548 -2.795 -13.565 1.00 90.44 121 PHE A O 1
ATOM 938 N N . VAL A 1 122 ? 4.714 -2.763 -12.247 1.00 90.50 122 VAL A N 1
ATOM 939 C CA . VAL A 1 122 ? 5.372 -2.628 -10.945 1.00 90.50 122 VAL A CA 1
ATOM 940 C C . VAL A 1 122 ? 4.842 -3.730 -10.041 1.00 90.50 122 VAL A C 1
ATOM 942 O O . VAL A 1 122 ? 3.642 -3.973 -10.020 1.00 90.50 122 VAL A O 1
ATOM 945 N N . GLU A 1 123 ? 5.721 -4.384 -9.294 1.00 91.00 123 GLU A N 1
ATOM 946 C CA . GLU A 1 123 ? 5.320 -5.258 -8.194 1.00 91.00 123 GLU A CA 1
ATOM 947 C C . GLU A 1 123 ? 5.721 -4.581 -6.884 1.00 91.00 123 GLU A C 1
ATOM 949 O O . GLU A 1 123 ? 6.895 -4.242 -6.691 1.00 91.00 123 GLU A O 1
ATOM 954 N N . ILE A 1 124 ? 4.759 -4.337 -5.996 1.00 90.94 124 ILE A N 1
ATOM 955 C CA . ILE A 1 124 ? 4.970 -3.576 -4.762 1.00 90.94 124 ILE A CA 1
ATOM 956 C C . ILE A 1 124 ? 4.483 -4.376 -3.559 1.00 90.94 124 ILE A C 1
ATOM 958 O O . ILE A 1 124 ? 3.368 -4.880 -3.538 1.00 90.94 124 ILE A O 1
ATOM 962 N N . GLU A 1 125 ? 5.313 -4.423 -2.518 1.00 91.94 125 GLU A N 1
ATOM 963 C CA . GLU A 1 125 ? 4.907 -4.798 -1.165 1.00 91.94 125 GLU A CA 1
ATOM 964 C C . GLU A 1 125 ? 4.632 -3.537 -0.352 1.00 91.94 125 GLU A C 1
ATOM 966 O O . GLU A 1 125 ? 5.497 -2.659 -0.262 1.00 91.94 125 GLU A O 1
ATOM 971 N N . ALA A 1 126 ? 3.466 -3.447 0.283 1.00 92.56 126 ALA A N 1
ATOM 972 C CA . ALA A 1 126 ? 3.120 -2.295 1.103 1.00 92.56 126 ALA A CA 1
ATOM 973 C C . ALA A 1 126 ? 2.463 -2.664 2.434 1.00 92.56 126 ALA A C 1
ATOM 975 O O . ALA A 1 126 ? 1.882 -3.735 2.612 1.00 92.56 126 ALA A O 1
ATOM 976 N N . ARG A 1 127 ? 2.579 -1.736 3.387 1.00 93.00 127 ARG A N 1
ATOM 977 C CA . ARG A 1 127 ? 2.055 -1.833 4.746 1.00 93.00 127 ARG A CA 1
ATOM 978 C C . ARG A 1 127 ? 1.321 -0.557 5.122 1.00 93.00 127 ARG A C 1
ATOM 980 O O . ARG A 1 127 ? 1.905 0.523 5.066 1.00 93.00 127 ARG A O 1
ATOM 987 N N . LEU A 1 128 ? 0.096 -0.704 5.624 1.00 94.25 128 LEU A N 1
ATOM 988 C CA . LEU A 1 128 ? -0.625 0.369 6.303 1.00 94.25 128 LEU A CA 1
ATOM 989 C C . LEU A 1 128 ? -0.620 0.133 7.816 1.00 94.25 128 LEU A C 1
ATOM 991 O O . LEU A 1 128 ? -1.075 -0.906 8.308 1.00 94.25 128 LEU A O 1
ATOM 995 N N . LYS A 1 129 ? -0.129 1.128 8.551 1.00 94.38 129 LYS A N 1
ATOM 996 C CA . LYS A 1 129 ? -0.052 1.134 10.011 1.00 94.38 129 LYS A CA 1
ATOM 997 C C . LYS A 1 129 ? -0.848 2.299 10.589 1.00 94.38 129 LYS A C 1
ATOM 999 O O . LYS A 1 129 ? -0.722 3.423 10.109 1.00 94.38 129 LYS A O 1
ATOM 1004 N N . ASP A 1 130 ? -1.585 2.043 11.663 1.00 94.50 130 ASP A N 1
ATOM 1005 C CA . ASP A 1 130 ? -2.162 3.095 12.497 1.00 94.50 130 ASP A CA 1
ATOM 1006 C C . ASP A 1 130 ? -1.172 3.489 13.589 1.00 94.50 130 ASP A C 1
ATOM 1008 O O . ASP A 1 130 ? -0.796 2.684 14.443 1.00 94.50 130 ASP A O 1
ATOM 1012 N N . ASN A 1 131 ? -0.728 4.742 13.567 1.00 94.31 131 ASN A N 1
ATOM 1013 C CA . ASN A 1 131 ? 0.274 5.217 14.516 1.00 94.31 131 ASN A CA 1
ATOM 1014 C C . ASN A 1 131 ? -0.316 5.462 15.911 1.00 94.31 131 ASN A C 1
ATOM 1016 O O . ASN A 1 131 ? 0.438 5.505 16.881 1.00 94.31 131 ASN A O 1
ATOM 1020 N N . ARG A 1 132 ? -1.647 5.576 16.033 1.00 89.25 132 ARG A N 1
ATOM 1021 C CA . ARG A 1 132 ? -2.341 5.774 17.317 1.00 89.25 132 ARG A CA 1
ATOM 1022 C C . ARG A 1 132 ? -2.356 4.497 18.155 1.00 89.25 132 ARG A C 1
ATOM 1024 O O . ARG A 1 132 ? -2.067 4.545 19.347 1.00 89.25 132 ARG A O 1
ATOM 1031 N N . SER A 1 133 ? -2.679 3.362 17.534 1.00 89.62 133 SER A N 1
ATOM 1032 C CA . SER A 1 133 ? -2.661 2.042 18.181 1.00 89.62 133 SER A CA 1
ATOM 1033 C C . SER A 1 133 ? -1.315 1.322 18.065 1.00 89.62 133 SER A C 1
ATOM 1035 O O . SER A 1 133 ? -1.015 0.437 18.863 1.00 89.62 133 SER A O 1
ATOM 1037 N N . GLY A 1 134 ? -0.496 1.680 17.073 1.00 89.75 134 GLY A N 1
ATOM 1038 C CA . GLY A 1 134 ? 0.731 0.969 16.726 1.00 89.75 134 GLY A CA 1
ATOM 1039 C C . GLY A 1 134 ? 0.496 -0.315 15.922 1.00 89.75 134 GLY A C 1
ATOM 1040 O O . GLY A 1 134 ? 1.465 -1.009 15.607 1.00 89.75 134 GLY A O 1
ATOM 1041 N N . GLU A 1 135 ? -0.751 -0.633 15.574 1.00 90.00 135 GLU A N 1
ATOM 1042 C CA . GLU A 1 135 ? -1.114 -1.854 14.860 1.00 90.00 135 GLU A CA 1
ATOM 1043 C C . GLU A 1 135 ? -0.867 -1.750 13.353 1.00 90.00 135 GLU A C 1
ATOM 1045 O O . GLU A 1 135 ? -1.065 -0.705 12.731 1.00 90.00 135 GLU A O 1
ATOM 1050 N N . THR A 1 136 ? -0.491 -2.878 12.748 1.00 90.94 136 THR A N 1
ATOM 1051 C CA . THR A 1 136 ? -0.565 -3.037 11.292 1.00 90.94 136 THR A CA 1
ATOM 1052 C C . THR A 1 136 ? -1.978 -3.462 10.922 1.00 90.94 136 THR A C 1
ATOM 1054 O O . THR A 1 136 ? -2.493 -4.441 11.460 1.00 90.94 136 THR A O 1
ATOM 1057 N N . TRP A 1 137 ? -2.606 -2.709 10.028 1.00 91.94 137 TRP A N 1
ATOM 1058 C CA . TRP A 1 137 ? -3.982 -2.945 9.593 1.00 91.94 137 TRP A CA 1
ATOM 1059 C C . TRP A 1 137 ? -4.062 -3.717 8.285 1.00 91.94 137 TRP A C 1
ATOM 1061 O O . TRP A 1 137 ? -5.020 -4.462 8.070 1.00 91.94 137 TRP A O 1
ATOM 1071 N N . MET A 1 138 ? -3.050 -3.550 7.437 1.00 91.44 138 MET A N 1
ATOM 1072 C CA . MET A 1 138 ? -3.010 -4.146 6.114 1.00 91.44 138 MET A CA 1
ATOM 1073 C C . MET A 1 138 ? -1.566 -4.411 5.687 1.00 91.44 138 MET A C 1
ATOM 1075 O O . MET A 1 138 ? -0.691 -3.561 5.888 1.00 91.44 138 MET A O 1
ATOM 1079 N N . LEU A 1 139 ? -1.349 -5.568 5.067 1.00 91.69 139 LEU A N 1
ATOM 1080 C CA . LEU A 1 139 ? -0.188 -5.869 4.235 1.00 91.69 139 LEU A CA 1
ATOM 1081 C C . LEU A 1 139 ? -0.690 -6.283 2.856 1.00 91.69 139 LEU A C 1
ATOM 1083 O O . LEU A 1 139 ? -1.641 -7.053 2.762 1.00 91.69 139 LEU A O 1
ATOM 1087 N N . ILE A 1 140 ? -0.052 -5.783 1.807 1.00 91.19 140 ILE A N 1
ATOM 1088 C CA . ILE A 1 140 ? -0.377 -6.135 0.424 1.00 91.19 140 ILE A CA 1
ATOM 1089 C C . ILE A 1 140 ? 0.894 -6.452 -0.347 1.00 91.19 140 ILE A C 1
ATOM 1091 O O . ILE A 1 140 ? 1.960 -5.894 -0.061 1.00 91.19 140 ILE A O 1
ATOM 1095 N N . ARG A 1 141 ? 0.759 -7.324 -1.337 1.00 90.75 141 ARG A N 1
ATOM 1096 C CA . ARG A 1 141 ? 1.708 -7.502 -2.424 1.00 90.75 141 ARG A CA 1
ATOM 1097 C C . ARG A 1 141 ? 0.901 -7.577 -3.706 1.00 90.75 141 ARG A C 1
ATOM 1099 O O . ARG A 1 141 ? 0.042 -8.440 -3.814 1.00 90.75 141 ARG A O 1
ATOM 1106 N N . ASP A 1 142 ? 1.171 -6.669 -4.627 1.00 91.62 142 ASP A N 1
ATOM 1107 C CA . ASP A 1 142 ? 0.387 -6.554 -5.851 1.00 91.62 142 ASP A CA 1
ATOM 1108 C C . ASP A 1 142 ? 1.274 -6.206 -7.042 1.00 91.62 142 ASP A C 1
ATOM 1110 O O . ASP A 1 142 ? 2.199 -5.389 -6.919 1.00 91.62 142 ASP A O 1
ATOM 1114 N N . GLN A 1 143 ? 0.981 -6.829 -8.181 1.00 91.62 143 GLN A N 1
ATOM 1115 C CA . GLN A 1 143 ? 1.548 -6.512 -9.476 1.00 91.62 143 GLN A CA 1
ATOM 1116 C C . GLN A 1 143 ? 0.540 -5.730 -10.318 1.00 91.62 143 GLN A C 1
ATOM 1118 O O . GLN A 1 143 ? -0.379 -6.269 -10.929 1.00 91.62 143 GLN A O 1
ATOM 1123 N N . SER A 1 144 ? 0.793 -4.436 -10.461 1.00 91.81 144 SER A N 1
ATOM 1124 C CA . SER A 1 144 ? -0.032 -3.561 -11.284 1.00 91.81 144 SER A CA 1
ATOM 1125 C C . SER A 1 144 ? 0.613 -3.309 -12.646 1.00 91.81 144 SER A C 1
ATOM 1127 O O . SER A 1 144 ? 1.819 -3.074 -12.758 1.00 91.81 144 SER A O 1
ATOM 1129 N N . HIS A 1 145 ? -0.209 -3.324 -13.696 1.00 91.44 145 HIS A N 1
ATOM 1130 C CA . HIS A 1 145 ? 0.191 -3.076 -15.083 1.00 91.44 145 HIS A CA 1
ATOM 1131 C C . HIS A 1 145 ? -0.187 -1.667 -15.547 1.00 91.44 145 HIS A C 1
ATOM 1133 O O . HIS A 1 145 ? -1.093 -1.045 -14.998 1.00 91.44 145 HIS A O 1
ATOM 1139 N N . GLY A 1 146 ? 0.473 -1.168 -16.595 1.00 87.25 146 GLY A N 1
ATOM 1140 C CA . GLY A 1 146 ? 0.171 0.137 -17.189 1.00 87.25 146 GLY A CA 1
ATOM 1141 C C . GLY A 1 146 ? 0.734 0.307 -18.600 1.00 87.25 146 GLY A C 1
ATOM 1142 O O . GLY A 1 146 ? 1.362 -0.596 -19.155 1.00 87.25 146 GLY A O 1
ATOM 1143 N N . ASP A 1 147 ? 0.526 1.488 -19.182 1.00 85.06 147 ASP A N 1
ATOM 1144 C CA . ASP A 1 147 ? 1.102 1.900 -20.475 1.00 85.06 147 ASP A CA 1
ATOM 1145 C C . ASP A 1 147 ? 2.627 2.134 -20.418 1.00 85.06 147 ASP A C 1
ATOM 1147 O O . ASP A 1 147 ? 3.302 2.229 -21.444 1.00 85.06 147 ASP A O 1
ATOM 1151 N N . GLY A 1 148 ? 3.180 2.149 -19.208 1.00 86.12 148 GLY A N 1
ATOM 1152 C CA . GLY A 1 148 ? 4.596 2.166 -18.886 1.00 86.12 148 GLY A CA 1
ATOM 1153 C C . GLY A 1 148 ? 4.793 2.013 -17.379 1.00 86.12 148 GLY A C 1
ATOM 1154 O O . GLY A 1 148 ? 3.843 1.785 -16.631 1.00 86.12 148 GLY A O 1
ATOM 1155 N N . GLY A 1 149 ? 6.035 2.173 -16.923 1.00 81.06 149 GLY A N 1
ATOM 1156 C CA . GLY A 1 149 ? 6.365 2.109 -15.497 1.00 81.06 149 GLY A CA 1
ATOM 1157 C C . GLY A 1 149 ? 5.598 3.107 -14.617 1.00 81.06 149 GLY A C 1
ATOM 1158 O O . GLY A 1 149 ? 5.150 2.744 -13.534 1.00 81.06 149 GLY A O 1
ATOM 1159 N N . ASP A 1 150 ? 5.419 4.339 -15.098 1.00 84.06 150 ASP A N 1
ATOM 1160 C CA . ASP A 1 150 ? 4.731 5.397 -14.346 1.00 84.06 150 ASP A CA 1
ATOM 1161 C C . ASP A 1 150 ? 3.215 5.155 -14.307 1.00 84.06 150 ASP A C 1
ATOM 1163 O O . ASP A 1 150 ? 2.596 5.286 -13.254 1.00 84.06 150 ASP A O 1
ATOM 1167 N N . GLY A 1 151 ? 2.623 4.713 -15.423 1.00 86.62 151 GLY A N 1
ATOM 1168 C CA . GLY A 1 151 ? 1.214 4.314 -15.467 1.00 86.62 151 GLY A CA 1
ATOM 1169 C C . GLY A 1 151 ? 0.919 3.110 -14.571 1.00 86.62 151 GLY A C 1
ATOM 1170 O O . GLY A 1 151 ? -0.094 3.088 -13.882 1.00 86.62 151 GLY A O 1
ATOM 1171 N N . ALA A 1 152 ? 1.837 2.141 -14.502 1.00 89.44 152 ALA A N 1
ATOM 1172 C CA . ALA A 1 152 ? 1.726 1.008 -13.586 1.00 89.44 152 ALA A CA 1
ATOM 1173 C C . ALA A 1 152 ? 1.765 1.451 -12.108 1.00 89.44 152 ALA A C 1
ATOM 1175 O O . ALA A 1 152 ? 0.984 0.961 -11.296 1.00 89.44 152 ALA A O 1
ATOM 1176 N N . ALA A 1 153 ? 2.628 2.415 -11.765 1.00 87.62 153 ALA A N 1
ATOM 1177 C CA . ALA A 1 153 ? 2.692 3.002 -10.425 1.00 87.62 153 ALA A CA 1
ATOM 1178 C C . ALA A 1 153 ? 1.416 3.773 -10.049 1.00 87.62 153 ALA A C 1
ATOM 1180 O O . ALA A 1 153 ? 0.945 3.665 -8.915 1.00 87.62 153 ALA A O 1
ATOM 1181 N N . PHE A 1 154 ? 0.850 4.524 -10.997 1.00 89.81 154 PHE A N 1
ATOM 1182 C CA . PHE A 1 154 ? -0.425 5.212 -10.812 1.00 89.81 154 PHE A CA 1
ATOM 1183 C C . PHE A 1 154 ? -1.566 4.218 -10.571 1.00 89.81 154 PHE A C 1
ATOM 1185 O O . PHE A 1 154 ? -2.296 4.359 -9.593 1.00 89.81 154 PHE A O 1
ATOM 1192 N N . ASN A 1 155 ? -1.668 3.176 -11.401 1.00 91.81 155 ASN A N 1
ATOM 1193 C CA . ASN A 1 155 ? -2.699 2.146 -11.268 1.00 91.81 155 ASN A CA 1
ATOM 1194 C C . ASN A 1 155 ? -2.604 1.404 -9.928 1.00 91.81 155 ASN A C 1
ATOM 1196 O O . ASN A 1 155 ? -3.627 1.190 -9.286 1.00 91.81 155 ASN A O 1
ATOM 1200 N N . PHE A 1 156 ? -1.392 1.091 -9.453 1.00 92.31 156 PHE A N 1
ATOM 1201 C CA . PHE A 1 156 ? -1.206 0.533 -8.110 1.00 92.31 156 PHE A CA 1
ATOM 1202 C C . PHE A 1 156 ? -1.758 1.465 -7.023 1.00 92.31 156 PHE A C 1
ATOM 1204 O O . PHE A 1 156 ? -2.487 1.027 -6.135 1.00 92.31 156 PHE A O 1
ATOM 1211 N N . ALA A 1 157 ? -1.422 2.758 -7.077 1.00 91.50 157 ALA A N 1
ATOM 1212 C CA . ALA A 1 157 ? -1.895 3.721 -6.087 1.00 91.50 157 ALA A CA 1
ATOM 1213 C C . ALA A 1 157 ? -3.427 3.868 -6.107 1.00 91.50 157 ALA A C 1
ATOM 1215 O O . ALA A 1 157 ? -4.041 3.885 -5.040 1.00 91.50 157 ALA A O 1
ATOM 1216 N N . ASP A 1 158 ? -4.038 3.920 -7.294 1.00 90.50 158 ASP A N 1
ATOM 1217 C CA . ASP A 1 158 ? -5.496 3.966 -7.460 1.00 90.50 158 ASP A CA 1
ATOM 1218 C C . ASP A 1 158 ? -6.169 2.712 -6.884 1.00 90.50 158 ASP A C 1
ATOM 1220 O O . ASP A 1 158 ? -7.081 2.820 -6.063 1.00 90.50 158 ASP A O 1
ATOM 1224 N N . ASN A 1 159 ? -5.654 1.523 -7.216 1.00 91.44 159 ASN A N 1
ATOM 1225 C CA . ASN A 1 159 ? -6.135 0.247 -6.685 1.00 91.44 159 ASN A CA 1
ATOM 1226 C C . ASN A 1 159 ? -6.090 0.215 -5.152 1.00 91.44 159 ASN A C 1
ATOM 1228 O O . ASN A 1 159 ? -7.082 -0.128 -4.508 1.00 91.44 159 ASN A O 1
ATOM 1232 N N . VAL A 1 160 ? -4.976 0.639 -4.546 1.00 87.75 160 VAL A N 1
ATOM 1233 C CA . VAL A 1 160 ? -4.845 0.719 -3.083 1.00 87.75 160 VAL A CA 1
ATOM 1234 C C . VAL A 1 160 ? -5.896 1.646 -2.478 1.00 87.75 160 VAL A C 1
ATOM 1236 O O . VAL A 1 160 ? -6.510 1.306 -1.469 1.00 87.75 160 VAL A O 1
ATOM 1239 N N . ILE A 1 161 ? -6.122 2.820 -3.065 1.00 84.81 161 ILE A N 1
ATOM 1240 C CA . ILE A 1 161 ? -7.092 3.778 -2.534 1.00 84.81 161 ILE A CA 1
ATOM 1241 C C . ILE A 1 161 ? -8.522 3.277 -2.682 1.00 84.81 161 ILE A C 1
ATOM 1243 O O . ILE A 1 161 ? -9.278 3.313 -1.710 1.00 84.81 161 ILE A O 1
ATOM 1247 N N . ARG A 1 162 ? -8.883 2.756 -3.853 1.00 87.75 162 ARG A N 1
ATOM 1248 C CA . ARG A 1 162 ? -10.190 2.140 -4.094 1.00 87.75 162 ARG A CA 1
ATOM 1249 C C . ARG A 1 162 ? -10.431 0.963 -3.151 1.00 87.75 162 ARG A C 1
ATOM 1251 O O . ARG A 1 162 ? -11.533 0.828 -2.629 1.00 87.75 162 ARG A O 1
ATOM 1258 N N . PHE A 1 163 ? -9.402 0.176 -2.837 1.00 87.50 163 PHE A N 1
ATOM 1259 C CA . PHE A 1 163 ? -9.482 -0.883 -1.831 1.00 87.50 163 PHE A CA 1
ATOM 1260 C C . PHE A 1 163 ? -9.734 -0.349 -0.408 1.00 87.50 163 PHE A C 1
ATOM 1262 O O . PHE A 1 163 ? -10.403 -1.001 0.400 1.00 87.50 163 PHE A O 1
ATOM 1269 N N . LEU A 1 164 ? -9.188 0.824 -0.074 1.00 85.69 164 LEU A N 1
ATOM 1270 C CA . LEU A 1 164 ? -9.306 1.438 1.251 1.00 85.69 164 LEU A CA 1
ATOM 1271 C C . LEU A 1 164 ? -10.638 2.18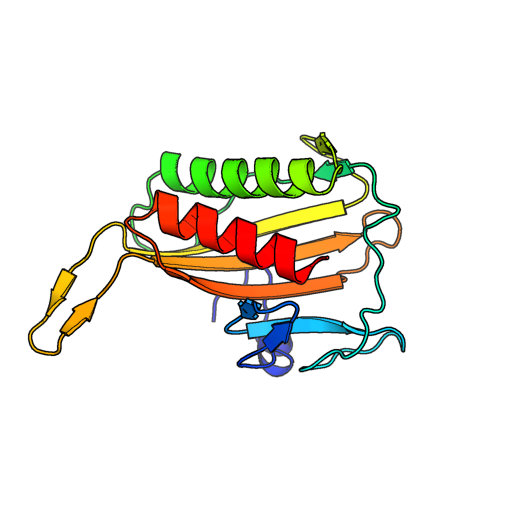0 1.488 1.00 85.69 164 LEU A C 1
ATOM 1273 O O . LEU A 1 164 ? -10.979 2.389 2.655 1.00 85.69 164 LEU A O 1
ATOM 1277 N N . GLN A 1 165 ? -11.381 2.538 0.432 1.00 81.44 165 GLN A N 1
ATOM 1278 C CA . GLN A 1 165 ? -12.716 3.170 0.497 1.00 81.44 165 GLN A CA 1
ATOM 1279 C C . GLN A 1 165 ? -13.802 2.233 1.049 1.00 81.44 165 GLN A C 1
ATOM 1281 O O . GLN A 1 165 ? -14.633 2.695 1.855 1.00 81.44 165 GLN A O 1
#

Sequence (165 aa):
VVKVFLMDEDYAKMIDDVERNDVDLDWAWVKTADGKMKGEPKKLGFDISGAKSVAIPEVKKFHKGMVPAEVLAAVRDSLSQAFKELGIETVATGGDLTFEAVLVDYKKDGTFTPFGTIQPFVEIEARLKDNRSGETWMLIRDQSHGDGGDGAAFNFADNVIRFLQ

pLDDT: mean 85.48, std 9.03, range [46.62, 96.94]

Radius of gyration: 15.53 Å; chains: 1; bounding box: 36×33×46 Å

Secondary str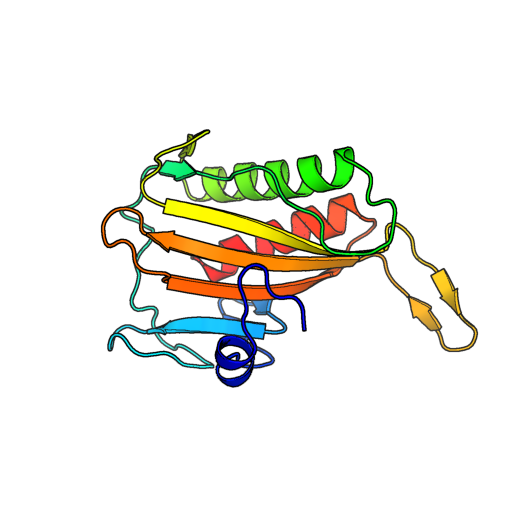ucture (DSSP, 8-state):
---SS--HHHHTT-EEEEEETTEEEEEEEEEBTTS-EESS-SSBS---TT--EEE--PPEE-SSS---HHHHHHHHHHHHHHHHHTTPEEESS--SEEEEEEEEEEE-S-EEETTEEEPPEEEEEEEEEETTT--EEEEEEEEEE-SSHHHHHHHHHHHHHHHH-

Foldseek 3Di:
DFPPPDDPVNVVLWAAQEDDLNFTAGIKWFQECVRDTDRHRPHGVDACLPWQAEEEEQAAEDDPDPDDSVLSVLLSVLLQVLCVVSNHHYDNDDGQKYKYKYFHDWDFAWDDDPVGIDFTWTWMWMWIAGPVVRDTGMIGTGIAGAPGSSRRSNRVSNSVSSRND